Protein AF-A0A9J5W728-F1 (afdb_monomer_lite)

Structure (mmCIF, N/CA/C/O backbone):
data_AF-A0A9J5W728-F1
#
_entry.id   AF-A0A9J5W728-F1
#
loop_
_atom_site.group_PDB
_atom_site.id
_atom_site.type_symbol
_atom_site.label_atom_id
_atom_site.label_alt_id
_atom_site.label_comp_id
_atom_site.label_asym_id
_atom_site.label_entity_id
_atom_site.label_seq_id
_atom_site.pdbx_PDB_ins_code
_atom_site.Cartn_x
_atom_site.Cartn_y
_atom_site.Cartn_z
_atom_site.occupancy
_atom_site.B_iso_or_equiv
_atom_site.auth_seq_id
_atom_site.auth_comp_id
_atom_site.auth_asym_id
_atom_site.auth_atom_id
_atom_site.pdbx_PDB_model_num
ATOM 1 N N . MET A 1 1 ? -36.891 25.152 9.549 1.00 33.03 1 MET A N 1
ATOM 2 C CA . MET A 1 1 ? -36.894 24.463 10.859 1.00 33.03 1 MET A CA 1
ATOM 3 C C . MET A 1 1 ? -36.305 23.068 10.657 1.00 33.03 1 MET A C 1
ATOM 5 O O . MET A 1 1 ? -37.028 22.122 10.385 1.00 33.03 1 MET A O 1
ATOM 9 N N . THR A 1 2 ? -34.977 22.956 10.653 1.00 33.22 2 THR A N 1
ATOM 10 C CA . THR A 1 2 ? -34.262 21.728 10.258 1.00 33.22 2 THR A CA 1
ATOM 11 C C . THR A 1 2 ? -33.838 20.986 11.522 1.00 33.22 2 THR A C 1
ATOM 13 O O . THR A 1 2 ? -32.993 21.468 12.275 1.00 33.22 2 THR A O 1
ATOM 16 N N . LYS A 1 3 ? -34.465 19.837 11.807 1.00 40.66 3 LYS A N 1
ATOM 17 C CA . LYS A 1 3 ? -34.114 18.988 12.955 1.00 40.66 3 LYS A CA 1
ATOM 18 C C . LYS A 1 3 ? -32.690 18.450 12.771 1.00 40.66 3 LYS A C 1
ATOM 20 O O . LYS A 1 3 ? -32.466 17.528 11.997 1.00 40.66 3 LYS A O 1
ATOM 25 N N . ARG A 1 4 ? -31.733 19.001 13.522 1.00 40.59 4 ARG A N 1
ATOM 26 C CA . ARG A 1 4 ? -30.452 18.342 13.819 1.00 40.59 4 ARG A CA 1
ATOM 27 C C . ARG A 1 4 ? -30.760 17.049 14.584 1.00 40.59 4 ARG A C 1
ATOM 29 O O . ARG A 1 4 ? -31.201 17.112 15.731 1.00 40.59 4 ARG A O 1
ATOM 36 N N . MET A 1 5 ? -30.549 15.889 13.962 1.00 39.09 5 MET A N 1
ATOM 37 C CA . MET A 1 5 ? -30.511 14.618 14.689 1.00 39.09 5 MET A CA 1
ATOM 38 C C . MET A 1 5 ? -29.334 14.668 15.668 1.00 39.09 5 MET A C 1
ATOM 40 O O . MET A 1 5 ? -28.189 14.882 15.279 1.00 39.09 5 MET A O 1
ATOM 44 N N . LYS A 1 6 ? -29.638 14.553 16.962 1.00 40.44 6 LYS A N 1
ATOM 45 C CA . LYS A 1 6 ? -28.645 14.540 18.036 1.00 40.44 6 LYS A CA 1
ATOM 46 C C . LYS A 1 6 ? -27.850 13.229 17.967 1.00 40.44 6 LYS A C 1
ATOM 48 O O . LYS A 1 6 ? -28.423 12.164 18.170 1.00 40.44 6 LYS A O 1
ATOM 53 N N . ASN A 1 7 ? -26.536 13.333 17.776 1.00 46.72 7 ASN A N 1
ATOM 54 C CA . ASN A 1 7 ? -25.531 12.255 17.815 1.00 46.72 7 ASN A CA 1
ATOM 55 C C . ASN A 1 7 ? -25.345 11.598 19.208 1.00 46.72 7 ASN A C 1
ATOM 57 O O . ASN A 1 7 ? -24.281 11.087 19.526 1.00 46.72 7 ASN A O 1
ATOM 61 N N . TYR A 1 8 ? -26.356 11.611 20.077 1.00 43.97 8 TYR A N 1
ATOM 62 C CA . TYR A 1 8 ? -26.165 11.399 21.519 1.00 43.97 8 TYR A CA 1
ATOM 63 C C . TYR A 1 8 ? -26.223 9.928 21.976 1.00 43.97 8 TYR A C 1
ATOM 65 O O . TYR A 1 8 ? -26.154 9.659 23.168 1.00 43.97 8 TYR A O 1
ATOM 73 N N . LYS A 1 9 ? -26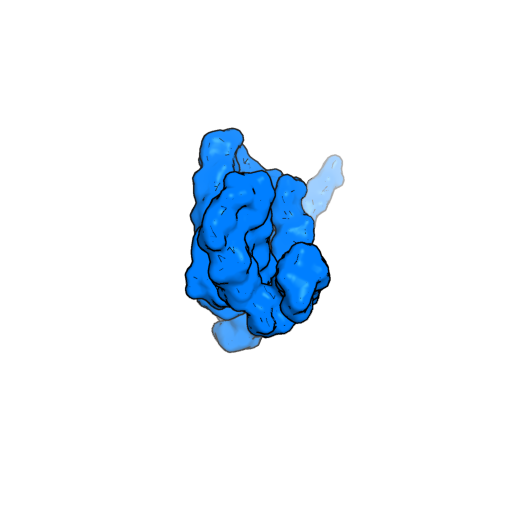.396 8.963 21.060 1.00 46.66 9 LYS A N 1
ATOM 74 C CA . LYS A 1 9 ? -26.522 7.535 21.420 1.00 46.66 9 LYS A CA 1
ATOM 75 C C . LYS A 1 9 ? -25.415 6.627 20.893 1.00 46.66 9 LYS A C 1
ATOM 77 O O . LYS A 1 9 ? -25.237 5.562 21.460 1.00 46.66 9 LYS A O 1
ATOM 82 N N . PHE A 1 10 ? -24.682 7.008 19.848 1.00 48.31 10 PHE A N 1
ATOM 83 C CA . PHE A 1 10 ? -23.697 6.112 19.224 1.00 48.31 10 PHE A CA 1
ATOM 84 C C . PHE A 1 10 ? -22.354 6.087 19.977 1.00 48.31 10 PHE A C 1
ATOM 86 O O . PHE A 1 10 ? -21.704 5.049 20.048 1.00 48.31 10 PHE A O 1
ATOM 93 N N . THR A 1 11 ? -21.984 7.206 20.608 1.00 54.41 11 THR A N 1
ATOM 94 C CA . THR A 1 11 ? -20.714 7.385 21.333 1.00 54.41 11 THR A CA 1
ATOM 95 C C . THR A 1 11 ? -20.554 6.414 22.507 1.00 54.41 11 THR A C 1
ATOM 97 O O . THR A 1 11 ? -19.493 5.823 22.670 1.00 54.41 11 THR A O 1
ATOM 100 N N . ASN A 1 12 ? -21.628 6.142 23.256 1.00 59.41 12 ASN A N 1
ATOM 101 C CA . ASN A 1 12 ? -21.571 5.281 24.448 1.00 59.41 12 ASN A CA 1
ATOM 102 C C . ASN A 1 12 ? -21.353 3.790 24.117 1.00 59.41 12 ASN A C 1
ATOM 104 O O . ASN A 1 12 ? -20.864 3.026 24.950 1.00 59.41 12 ASN A O 1
ATOM 108 N N . TYR A 1 13 ? -21.714 3.348 22.907 1.00 66.19 13 TYR A N 1
ATOM 109 C CA . TYR A 1 13 ? -21.508 1.955 22.501 1.00 66.19 13 TYR A CA 1
ATOM 110 C C . TYR A 1 13 ? -20.067 1.697 22.064 1.00 66.19 13 TYR A C 1
ATOM 112 O O . TYR A 1 13 ? -19.543 0.628 22.337 1.00 66.19 13 TYR A O 1
ATOM 120 N N . ILE A 1 14 ? -19.401 2.672 21.440 1.00 69.06 14 ILE A N 1
ATOM 121 C CA . ILE A 1 14 ? -18.002 2.527 21.014 1.00 69.06 14 ILE A CA 1
ATOM 122 C C . ILE A 1 14 ? -17.074 2.386 22.228 1.00 69.06 14 ILE A C 1
ATOM 124 O O . ILE A 1 14 ? -16.197 1.526 22.231 1.00 69.06 14 ILE A O 1
ATOM 128 N N . GLU A 1 15 ? -17.303 3.176 23.280 1.00 70.44 15 GLU A N 1
ATOM 129 C CA . GLU A 1 15 ? -16.492 3.150 24.507 1.00 70.44 15 GLU A CA 1
ATOM 130 C C . GLU A 1 15 ? -16.653 1.859 25.324 1.00 70.44 15 GLU A C 1
ATOM 132 O O . GLU A 1 15 ? -15.752 1.486 26.073 1.00 70.44 15 GLU A O 1
ATOM 137 N N . SER A 1 16 ? -17.775 1.151 25.164 1.00 80.38 16 SER A N 1
ATOM 138 C CA . SER A 1 16 ? -18.042 -0.117 25.857 1.00 80.38 16 SER A CA 1
ATOM 139 C C . SER A 1 16 ? -17.539 -1.353 25.102 1.00 80.38 16 SER A C 1
ATOM 141 O O . SER A 1 16 ? -17.581 -2.461 25.642 1.00 80.38 16 SER A O 1
ATOM 143 N N . LEU A 1 17 ? -17.036 -1.196 23.872 1.00 82.06 17 LEU A N 1
ATOM 144 C CA . LEU A 1 17 ? -16.519 -2.313 23.088 1.00 82.06 17 LEU A CA 1
ATOM 145 C C . LEU A 1 17 ? -15.125 -2.758 23.557 1.00 82.06 17 LEU A C 1
ATOM 147 O O . LEU A 1 17 ? -14.248 -1.925 23.805 1.00 82.06 17 LEU A O 1
ATOM 151 N N . PRO A 1 18 ? -14.843 -4.077 23.561 1.00 88.44 18 PRO A N 1
ATOM 152 C CA . PRO A 1 18 ? -13.482 -4.568 23.706 1.00 88.44 18 PRO A CA 1
ATOM 153 C C . PRO A 1 18 ? -12.571 -3.953 22.641 1.00 88.44 18 PRO A C 1
ATOM 155 O O . PRO A 1 18 ? -12.887 -3.966 21.448 1.00 88.44 18 PRO A O 1
ATOM 158 N N . ARG A 1 19 ? -11.393 -3.474 23.053 1.00 82.69 19 ARG A N 1
ATOM 159 C CA . ARG A 1 19 ? -10.441 -2.787 22.163 1.00 82.69 19 ARG A CA 1
ATOM 160 C C . ARG A 1 19 ? -10.078 -3.615 20.922 1.00 82.69 19 ARG A C 1
ATOM 162 O O . ARG A 1 19 ? -9.935 -3.056 19.840 1.00 82.69 19 ARG A O 1
ATOM 169 N N . CYS A 1 20 ? -9.981 -4.938 21.054 1.00 85.38 20 CYS A N 1
ATOM 170 C CA . CYS A 1 20 ? -9.709 -5.851 19.939 1.00 85.38 20 CYS A CA 1
ATOM 171 C C . CYS A 1 20 ? -10.844 -5.878 18.900 1.00 85.38 20 CYS A C 1
ATOM 173 O O . CYS A 1 20 ? -10.584 -5.987 17.701 1.00 85.38 20 CYS A O 1
ATOM 175 N N . LEU A 1 21 ? -12.100 -5.771 19.348 1.00 88.12 21 LEU A N 1
ATOM 176 C CA . LEU A 1 21 ? -13.256 -5.727 18.455 1.00 88.12 21 LEU A CA 1
ATOM 177 C C . LEU A 1 21 ? -13.327 -4.381 17.736 1.00 88.12 21 LEU A C 1
ATOM 179 O O . LEU A 1 21 ? -13.568 -4.335 16.534 1.00 88.12 21 LEU A O 1
ATOM 183 N N . LEU A 1 22 ? -13.040 -3.300 18.458 1.00 87.31 22 LEU A N 1
ATOM 184 C CA . LEU A 1 22 ? -12.998 -1.959 17.893 1.00 87.31 22 LEU A CA 1
ATOM 185 C C . LEU A 1 22 ? -11.921 -1.827 16.802 1.00 87.31 22 LEU A C 1
ATOM 187 O O . LEU A 1 22 ? -12.202 -1.304 15.728 1.00 87.31 22 LEU A O 1
ATOM 191 N N . ILE A 1 23 ? -10.724 -2.382 17.029 1.00 86.56 23 ILE A N 1
ATOM 192 C CA . ILE A 1 23 ? -9.665 -2.447 16.007 1.00 86.56 23 ILE A CA 1
ATOM 193 C C . ILE A 1 23 ? -10.143 -3.235 14.781 1.00 86.56 23 ILE A C 1
ATOM 195 O O . ILE A 1 23 ? -10.003 -2.746 13.667 1.00 86.56 23 ILE A O 1
ATOM 199 N N . ASN A 1 24 ? -10.773 -4.401 14.963 1.00 88.94 24 ASN A N 1
ATOM 200 C CA . ASN A 1 24 ? -11.306 -5.191 13.845 1.00 88.94 24 ASN A CA 1
ATOM 201 C C . ASN A 1 24 ? -12.357 -4.435 13.019 1.00 88.94 24 ASN A C 1
ATOM 203 O O . ASN A 1 24 ? -12.350 -4.510 11.791 1.00 88.94 24 ASN A O 1
ATOM 207 N N . ILE A 1 25 ? -13.266 -3.709 13.678 1.00 89.94 25 ILE A N 1
ATOM 208 C CA . ILE A 1 25 ? -14.270 -2.882 12.995 1.00 89.94 25 ILE A CA 1
ATOM 209 C C . ILE A 1 25 ? -13.572 -1.826 12.134 1.00 89.94 25 ILE A C 1
ATOM 211 O O . ILE A 1 25 ? -13.918 -1.652 10.968 1.00 89.94 25 ILE A O 1
ATOM 215 N N . ILE A 1 26 ? -12.554 -1.166 12.675 1.00 89.12 26 ILE A N 1
ATOM 216 C CA . ILE A 1 26 ? -11.836 -0.102 11.969 1.00 89.12 26 ILE A CA 1
ATOM 217 C C . ILE A 1 26 ? -10.972 -0.645 10.852 1.00 89.12 26 ILE A C 1
ATOM 219 O O . ILE A 1 26 ? -10.917 -0.033 9.799 1.00 89.12 26 ILE A O 1
ATOM 223 N N . GLU A 1 27 ? -10.336 -1.794 11.033 1.00 91.19 27 GLU A N 1
ATOM 224 C CA . GLU A 1 27 ? -9.614 -2.472 9.961 1.00 91.19 27 GLU A CA 1
ATOM 225 C C . GLU A 1 27 ? -10.540 -2.814 8.789 1.00 91.19 27 GLU A C 1
ATOM 227 O O . GLU A 1 27 ? -10.155 -2.654 7.631 1.00 91.19 27 GLU A O 1
ATOM 232 N N . ARG A 1 28 ? -11.788 -3.216 9.068 1.00 92.88 28 ARG A N 1
ATOM 233 C CA . ARG A 1 28 ? -12.803 -3.423 8.025 1.00 92.88 28 ARG A CA 1
ATOM 234 C C . ARG A 1 28 ? -13.194 -2.113 7.347 1.00 92.88 28 ARG A C 1
ATOM 236 O O . ARG A 1 28 ? -13.214 -2.065 6.119 1.00 92.88 28 ARG A O 1
ATOM 243 N N . ILE A 1 29 ? -13.441 -1.050 8.116 1.00 91.69 29 ILE A N 1
ATOM 244 C CA . ILE A 1 29 ? -13.705 0.291 7.567 1.00 91.69 29 ILE A CA 1
ATOM 245 C C . ILE A 1 29 ? -12.527 0.745 6.697 1.00 91.69 29 ILE A C 1
ATOM 247 O O . ILE A 1 29 ? -12.736 1.178 5.570 1.00 91.69 29 ILE A O 1
ATOM 251 N N . ALA A 1 30 ? -11.294 0.573 7.174 1.00 91.50 30 ALA A N 1
ATOM 252 C CA . ALA A 1 30 ? -10.069 0.918 6.470 1.00 91.50 30 ALA A CA 1
ATOM 253 C C . ALA A 1 30 ? -9.961 0.188 5.132 1.00 91.50 30 ALA A C 1
ATOM 255 O O . ALA A 1 30 ? -9.619 0.821 4.141 1.00 91.50 30 ALA A O 1
ATOM 256 N N . SER A 1 31 ? -10.306 -1.100 5.083 1.00 92.19 31 SER A N 1
ATOM 257 C CA . SER A 1 31 ? -10.289 -1.878 3.838 1.00 92.19 31 SER A CA 1
ATOM 258 C C . SER A 1 31 ? -11.397 -1.505 2.848 1.00 92.19 31 SER A C 1
ATOM 260 O O . SER A 1 31 ? -11.229 -1.705 1.649 1.00 92.19 31 SER A O 1
ATOM 262 N N . GLY A 1 32 ? -12.519 -0.959 3.329 1.00 92.50 32 GLY A N 1
ATOM 263 C CA . GLY A 1 32 ? -13.695 -0.681 2.502 1.00 92.50 32 GLY A CA 1
ATOM 264 C C . GLY A 1 32 ? -13.854 0.777 2.073 1.00 92.50 32 GLY A C 1
ATOM 265 O O . GLY A 1 32 ? -14.360 1.036 0.987 1.00 92.50 32 GLY A O 1
ATOM 266 N N . SER A 1 33 ? -13.449 1.735 2.910 1.00 91.31 33 SER A N 1
ATOM 267 C CA . SER A 1 33 ? -13.731 3.157 2.698 1.00 91.31 33 SER A CA 1
ATOM 268 C C . SER A 1 33 ? -12.706 4.051 3.394 1.00 91.31 33 SER A C 1
ATOM 270 O O . SER A 1 33 ? -12.746 4.273 4.607 1.00 91.31 33 SER A O 1
ATOM 272 N N . PHE A 1 34 ? -11.812 4.641 2.596 1.00 90.44 34 PHE A N 1
ATOM 273 C CA . PHE A 1 34 ? -10.857 5.645 3.073 1.00 90.44 34 PHE A CA 1
ATOM 274 C C . PHE A 1 34 ? -11.568 6.839 3.722 1.00 90.44 34 PHE A C 1
ATOM 276 O O . PHE A 1 34 ? -11.162 7.328 4.774 1.00 90.44 34 PHE A O 1
ATOM 283 N N . LYS A 1 35 ? -12.663 7.302 3.109 1.00 88.62 35 LYS A N 1
ATOM 284 C CA . LYS A 1 35 ? -13.429 8.448 3.602 1.00 88.62 35 LYS A CA 1
ATOM 285 C C . LYS A 1 35 ? -14.011 8.186 4.987 1.00 88.62 35 LYS A C 1
ATOM 287 O O . LYS A 1 35 ? -13.906 9.052 5.853 1.00 88.62 35 LYS A O 1
ATOM 292 N N . ASP A 1 36 ? -14.618 7.019 5.188 1.00 88.44 36 ASP A N 1
ATOM 293 C CA . ASP A 1 36 ? -15.214 6.683 6.480 1.00 88.44 36 ASP A CA 1
ATOM 294 C C . ASP A 1 36 ? -14.127 6.491 7.530 1.00 88.44 36 ASP A C 1
ATOM 296 O O . ASP A 1 36 ? -14.246 7.030 8.628 1.00 88.44 36 ASP A O 1
ATOM 300 N N . LEU A 1 37 ? -13.013 5.846 7.169 1.00 89.31 37 LEU A N 1
ATOM 301 C CA . LEU A 1 37 ? -11.856 5.727 8.048 1.00 89.31 37 LEU A CA 1
ATOM 302 C C . LEU A 1 37 ? -11.390 7.092 8.565 1.00 89.31 37 LEU A C 1
ATOM 304 O O . LEU A 1 37 ? -11.172 7.244 9.763 1.00 89.31 37 LEU A O 1
ATOM 308 N N . MET A 1 38 ? -11.266 8.094 7.691 1.00 85.38 38 MET A N 1
ATOM 309 C CA . MET A 1 38 ? -10.809 9.429 8.086 1.00 85.38 38 MET A CA 1
ATOM 310 C C . MET A 1 38 ? -11.733 10.123 9.100 1.00 85.38 38 MET A C 1
ATOM 312 O O . MET A 1 38 ? -11.260 10.994 9.831 1.00 85.38 38 MET A O 1
ATOM 316 N N . ASN A 1 39 ? -13.008 9.728 9.192 1.00 82.50 39 ASN A N 1
ATOM 317 C CA . ASN A 1 39 ? -13.921 10.219 10.227 1.00 82.50 39 ASN A CA 1
ATOM 318 C C . ASN A 1 39 ? -13.664 9.561 11.594 1.00 82.50 39 ASN A C 1
ATOM 320 O O . ASN A 1 39 ? -13.836 10.219 12.616 1.00 82.50 39 ASN A O 1
ATOM 324 N N . PHE A 1 40 ? -13.218 8.300 11.618 1.00 76.81 40 PHE A N 1
ATOM 325 C CA . PHE A 1 40 ? -13.008 7.512 12.843 1.00 76.81 40 PHE A CA 1
ATOM 326 C C . PHE A 1 40 ? -11.551 7.465 13.323 1.00 76.81 40 PHE A C 1
ATOM 328 O O . PHE A 1 40 ? -11.291 7.115 14.473 1.00 76.81 40 PHE A O 1
ATOM 335 N N . LEU A 1 41 ? -10.586 7.836 12.475 1.00 75.50 41 LEU A N 1
ATOM 336 C CA . LEU A 1 41 ? -9.148 7.712 12.755 1.00 75.50 41 LEU A CA 1
ATOM 337 C C . LEU A 1 41 ? -8.706 8.460 14.030 1.00 75.50 41 LEU A C 1
ATOM 339 O O . LEU A 1 41 ? -7.740 8.064 14.677 1.00 75.50 41 LEU A O 1
ATOM 343 N N . ASN A 1 42 ? -9.414 9.537 14.391 1.00 67.50 42 ASN A N 1
ATOM 344 C CA . ASN A 1 42 ? -9.139 10.329 15.594 1.00 67.50 42 ASN A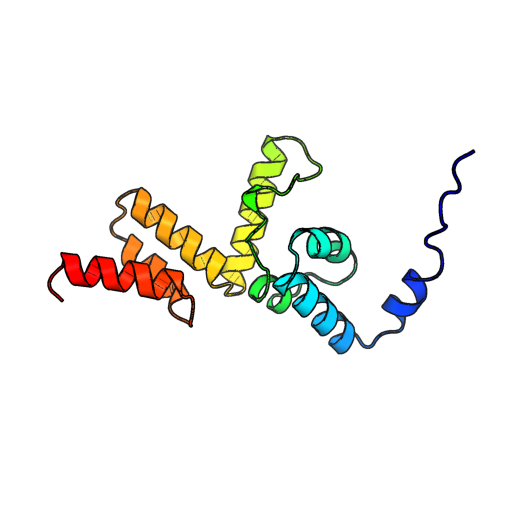 CA 1
ATOM 345 C C . ASN A 1 42 ? -9.642 9.660 16.885 1.00 67.50 42 ASN A C 1
ATOM 347 O O . ASN A 1 42 ? -9.125 9.957 17.958 1.00 67.50 42 ASN A O 1
ATOM 351 N N . GLU A 1 43 ? -10.652 8.793 16.797 1.00 62.97 43 GLU A N 1
ATOM 352 C CA . GLU A 1 43 ? -11.337 8.224 17.966 1.00 62.97 43 GLU A CA 1
ATOM 353 C C . GLU A 1 43 ? -10.631 6.974 18.491 1.00 62.97 43 GLU A C 1
ATOM 355 O O . GLU A 1 43 ? -10.665 6.677 19.685 1.00 62.97 43 GLU A O 1
ATOM 360 N N . VAL A 1 44 ? -9.952 6.234 17.614 1.00 57.75 44 VAL A N 1
ATOM 361 C CA . VAL A 1 44 ? -9.408 4.928 17.965 1.00 57.75 44 VAL A CA 1
ATOM 362 C C . VAL A 1 44 ? -8.013 4.784 17.388 1.00 57.75 44 VAL A C 1
ATOM 364 O O . VAL A 1 44 ? -7.825 4.420 16.236 1.00 57.75 44 VAL A O 1
ATOM 367 N N . GLY A 1 45 ? -7.047 5.092 18.251 1.00 59.66 45 GLY A N 1
ATOM 368 C CA . GLY A 1 45 ? -5.622 4.776 18.177 1.00 59.66 45 GLY A CA 1
ATOM 369 C C . GLY A 1 45 ? -5.043 4.393 16.813 1.00 59.66 45 GLY A C 1
ATOM 370 O O . GLY A 1 45 ? -5.311 3.320 16.285 1.00 59.66 45 GLY A O 1
ATOM 371 N N . ASN A 1 46 ? -4.107 5.223 16.356 1.00 74.38 46 ASN A N 1
ATOM 372 C CA . ASN A 1 46 ? -3.187 5.018 15.238 1.00 74.38 46 ASN A CA 1
ATOM 373 C C . ASN A 1 46 ? -2.417 3.672 15.359 1.00 74.38 46 ASN A C 1
ATOM 375 O O . ASN A 1 46 ? -1.307 3.622 15.888 1.00 74.38 46 ASN A O 1
ATOM 379 N N . LYS A 1 47 ? -3.043 2.555 14.959 1.00 86.69 47 LYS A N 1
ATOM 380 C CA . LYS A 1 47 ? -2.471 1.200 15.011 1.00 86.69 47 LYS A CA 1
ATOM 381 C C . LYS A 1 47 ? -1.917 0.812 13.642 1.00 86.69 47 LYS A C 1
ATOM 383 O O . LYS A 1 47 ? -2.660 0.935 12.671 1.00 86.69 47 LYS A O 1
ATOM 388 N N . PRO A 1 48 ? -0.690 0.262 13.551 1.00 89.69 48 PRO A N 1
ATOM 389 C CA . PRO A 1 48 ? -0.094 -0.122 12.268 1.00 89.69 48 PRO A CA 1
ATOM 390 C C . PRO A 1 48 ? -0.986 -1.038 11.417 1.00 89.69 48 PRO A C 1
ATOM 392 O O . PRO A 1 48 ? -1.107 -0.836 10.215 1.00 89.69 48 PRO A O 1
ATOM 395 N N . SER A 1 49 ? -1.697 -1.983 12.040 1.00 90.38 49 SER A N 1
ATOM 396 C CA . SER A 1 49 ? -2.589 -2.916 11.337 1.00 90.38 49 SER A CA 1
ATOM 397 C C . SER A 1 49 ? -3.755 -2.236 10.605 1.00 90.38 49 SER A C 1
ATOM 399 O O . SER A 1 49 ? -4.215 -2.740 9.581 1.00 90.38 49 SER A O 1
ATOM 401 N N . VAL A 1 50 ? -4.199 -1.062 11.073 1.00 91.50 50 VAL A N 1
ATOM 402 C CA . VAL A 1 50 ? -5.197 -0.245 10.371 1.00 91.50 50 VAL A CA 1
ATOM 403 C C . VAL A 1 50 ? -4.597 0.277 9.072 1.00 91.50 50 VAL A C 1
ATOM 405 O O . VAL A 1 50 ? -5.153 0.012 8.013 1.00 91.50 50 VAL A O 1
ATOM 408 N N . TYR A 1 51 ? -3.435 0.939 9.138 1.00 93.06 51 TYR A N 1
ATOM 409 C CA . TYR A 1 51 ? -2.729 1.508 7.979 1.00 93.06 51 TYR A CA 1
ATOM 410 C C . TYR A 1 51 ? -2.329 0.453 6.956 1.00 93.06 51 TYR A C 1
ATOM 412 O O . TYR A 1 51 ? -2.453 0.685 5.754 1.00 93.06 51 TYR A O 1
ATOM 420 N N . GLN A 1 52 ? -1.923 -0.726 7.425 1.00 94.62 52 GLN A N 1
ATOM 421 C CA . GLN A 1 52 ? -1.644 -1.874 6.570 1.00 94.62 52 GLN A CA 1
ATOM 422 C C . GLN A 1 52 ? -2.845 -2.237 5.682 1.00 94.62 52 GLN A C 1
ATOM 424 O O . GLN A 1 52 ? -2.658 -2.588 4.521 1.00 94.62 52 GLN A O 1
ATOM 429 N N . LYS A 1 53 ? -4.072 -2.120 6.210 1.00 93.56 53 LYS A N 1
ATOM 430 C CA . LYS A 1 53 ? -5.323 -2.518 5.543 1.00 93.56 53 LYS A CA 1
ATOM 431 C C . LYS A 1 53 ? -6.059 -1.377 4.837 1.00 93.56 53 LYS A C 1
ATOM 433 O O . LYS A 1 53 ? -7.098 -1.627 4.235 1.00 93.56 53 LYS A O 1
ATOM 438 N N . VAL A 1 54 ? -5.563 -0.141 4.909 1.00 93.81 54 VAL A N 1
ATOM 439 C CA . VAL A 1 54 ? -6.218 1.015 4.278 1.00 93.81 54 VAL A CA 1
ATOM 440 C C . VAL A 1 54 ? -6.327 0.829 2.768 1.00 93.81 54 VAL A C 1
ATOM 442 O O . VAL A 1 54 ? -5.320 0.666 2.080 1.00 93.81 54 VAL A O 1
ATOM 445 N N . THR A 1 55 ? -7.545 0.954 2.245 1.00 94.06 55 THR A N 1
ATOM 446 C CA . THR A 1 55 ? -7.777 1.162 0.818 1.00 94.06 55 THR A CA 1
ATOM 447 C C . THR A 1 55 ? -7.384 2.581 0.423 1.00 94.06 55 THR A C 1
ATOM 449 O O . THR A 1 55 ? -7.756 3.553 1.079 1.00 94.06 55 THR A O 1
ATOM 452 N N . LEU A 1 56 ? -6.633 2.720 -0.670 1.00 93.88 56 LEU A N 1
ATOM 453 C CA . LEU A 1 56 ? -6.203 4.020 -1.198 1.00 93.88 56 LEU A CA 1
ATOM 454 C C . LEU A 1 56 ? -6.932 4.407 -2.492 1.00 93.88 56 LEU A C 1
ATOM 456 O O . LEU A 1 56 ? -6.495 5.334 -3.182 1.00 93.88 56 LEU A O 1
ATOM 460 N N . VAL A 1 57 ? -8.030 3.722 -2.829 1.00 90.69 57 VAL A N 1
ATOM 461 C CA . VAL A 1 57 ? -8.819 3.965 -4.052 1.00 90.69 57 VAL A CA 1
ATOM 462 C C . VAL A 1 57 ? -9.269 5.427 -4.140 1.00 90.69 57 VAL A C 1
ATOM 464 O O . VAL A 1 57 ? -8.988 6.101 -5.126 1.00 90.69 57 VAL A O 1
ATOM 467 N N . ASP A 1 58 ? -9.842 5.966 -3.062 1.00 87.12 58 ASP A N 1
ATOM 468 C CA . ASP A 1 58 ? -10.346 7.347 -3.028 1.00 87.12 58 ASP A CA 1
ATOM 469 C C . ASP A 1 58 ? -9.335 8.370 -2.496 1.00 87.12 58 ASP A C 1
ATOM 471 O O . ASP A 1 58 ? -9.659 9.549 -2.338 1.00 87.12 58 ASP A O 1
ATOM 475 N N . PHE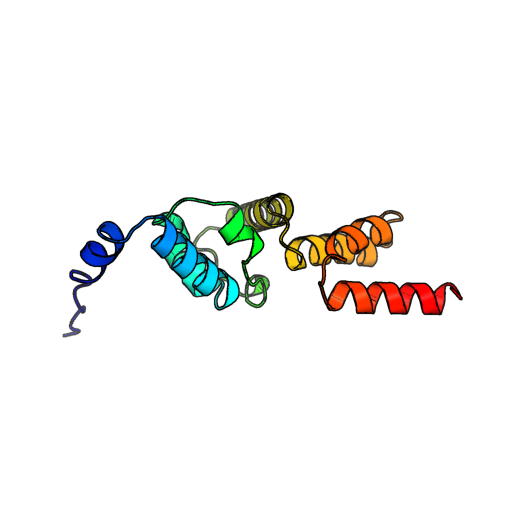 A 1 59 ? -8.100 7.944 -2.215 1.00 89.19 59 PHE A N 1
ATOM 476 C CA . PHE A 1 59 ? -7.099 8.784 -1.556 1.00 89.19 59 PHE A CA 1
ATOM 477 C C . PHE A 1 59 ? -6.823 10.083 -2.327 1.00 89.19 59 PHE A C 1
ATOM 479 O O . PHE A 1 59 ? -6.794 11.162 -1.738 1.00 89.19 59 PHE A O 1
ATOM 486 N N . SER A 1 60 ? -6.680 9.994 -3.653 1.00 83.56 60 SER A N 1
ATOM 487 C CA . SER A 1 60 ? -6.406 11.146 -4.524 1.00 83.56 60 SER A CA 1
ATOM 488 C C . SER A 1 60 ? -7.573 12.138 -4.594 1.00 83.56 60 SER A C 1
ATOM 490 O O . SER A 1 60 ? -7.360 13.322 -4.846 1.00 83.56 60 SER A O 1
ATOM 492 N N . ASN A 1 61 ? -8.799 11.668 -4.345 1.00 83.00 61 ASN A N 1
ATOM 493 C CA . ASN A 1 61 ? -10.023 12.472 -4.392 1.00 83.00 61 ASN A CA 1
ATOM 494 C C . ASN A 1 61 ? -10.404 13.048 -3.021 1.00 83.00 61 ASN A C 1
ATOM 496 O O . ASN A 1 61 ? -11.312 13.880 -2.917 1.00 83.00 61 ASN A O 1
ATOM 500 N N . PHE A 1 62 ? -9.732 12.612 -1.955 1.00 82.44 62 PHE A N 1
ATOM 501 C CA . PHE A 1 62 ? -10.074 13.017 -0.606 1.00 82.44 62 PHE A CA 1
ATOM 502 C C . PHE A 1 62 ? -9.705 14.478 -0.340 1.00 82.44 62 PHE A C 1
ATOM 504 O O . PHE A 1 62 ? -8.554 14.908 -0.451 1.00 82.44 62 PHE A O 1
ATOM 511 N N . ARG A 1 63 ? -10.708 15.254 0.076 1.00 81.62 63 ARG A N 1
ATOM 512 C CA . ARG A 1 63 ? -10.529 16.650 0.472 1.00 81.62 63 ARG A CA 1
ATOM 513 C C . ARG A 1 63 ? -10.114 16.729 1.932 1.00 81.62 63 ARG A C 1
ATOM 515 O O . ARG A 1 63 ? -10.947 16.660 2.832 1.00 81.62 63 ARG A O 1
ATOM 522 N N . TRP A 1 64 ? -8.826 16.933 2.159 1.00 79.56 64 TRP A N 1
ATOM 523 C CA . TRP A 1 64 ? -8.313 17.240 3.487 1.00 79.56 64 TRP A CA 1
ATOM 524 C C . TRP A 1 64 ? -8.817 18.616 3.945 1.00 79.56 64 TRP A C 1
ATOM 526 O O . TRP A 1 64 ? -8.739 19.595 3.205 1.00 79.56 64 TRP A O 1
ATOM 536 N N . SER A 1 65 ? -9.312 18.703 5.178 1.00 74.69 65 SER A N 1
ATOM 537 C CA . SER A 1 65 ? -9.866 19.918 5.794 1.00 74.69 65 SER A CA 1
ATOM 538 C C . SER A 1 65 ? -8.789 20.918 6.255 1.00 74.69 65 SER A C 1
ATOM 540 O O . SER A 1 65 ? -8.834 21.423 7.373 1.00 74.69 65 SER A O 1
ATOM 542 N N . VAL A 1 66 ? -7.782 21.185 5.417 1.00 76.50 66 VAL A N 1
ATOM 543 C CA . VAL A 1 66 ? -6.651 22.088 5.706 1.00 76.50 66 VAL A CA 1
ATOM 544 C C . VAL A 1 66 ? -6.232 22.870 4.452 1.00 76.50 66 VAL A C 1
ATOM 546 O O . VAL A 1 66 ? -6.666 22.568 3.342 1.00 76.50 66 VAL A O 1
ATOM 549 N N . ASN A 1 67 ? -5.386 23.896 4.609 1.00 78.88 67 ASN A N 1
ATOM 550 C CA . ASN A 1 67 ? -4.869 24.666 3.471 1.00 78.88 67 ASN A CA 1
ATOM 551 C C . ASN A 1 67 ? -4.005 23.803 2.526 1.00 78.88 67 ASN A C 1
ATOM 553 O O . ASN A 1 67 ? -3.441 22.792 2.937 1.00 78.88 67 ASN A O 1
ATOM 557 N N . ARG A 1 68 ? -3.836 24.232 1.266 1.00 74.31 68 ARG A N 1
ATOM 558 C CA . ARG A 1 68 ? -3.187 23.428 0.210 1.00 74.31 68 ARG A CA 1
ATOM 559 C C . ARG A 1 68 ? -1.781 22.914 0.568 1.00 74.31 68 ARG A C 1
ATOM 561 O O . ARG A 1 68 ? -1.460 21.786 0.216 1.00 74.31 68 ARG A O 1
ATOM 568 N N . ARG A 1 69 ? -0.939 23.696 1.257 1.00 75.12 69 ARG A N 1
ATOM 569 C CA . ARG A 1 69 ? 0.410 23.234 1.654 1.00 75.12 69 ARG A CA 1
ATOM 570 C C . ARG A 1 69 ? 0.334 22.142 2.722 1.00 75.12 69 ARG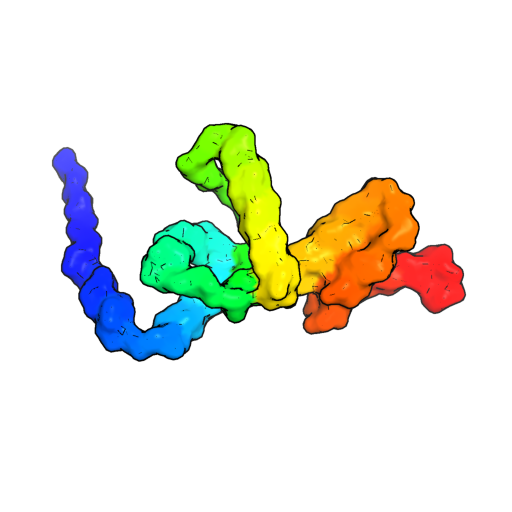 A C 1
ATOM 572 O O . ARG A 1 69 ? 1.005 21.122 2.604 1.00 75.12 69 ARG A O 1
ATOM 579 N N . LEU A 1 70 ? -0.534 22.326 3.714 1.00 82.25 70 LEU A N 1
ATOM 580 C CA . LEU A 1 70 ? -0.777 21.335 4.760 1.00 82.25 70 LEU A CA 1
ATOM 581 C C . LEU A 1 70 ? -1.445 20.066 4.209 1.00 82.25 70 LEU A C 1
ATOM 583 O O . LEU A 1 70 ? -1.200 18.988 4.741 1.00 82.25 70 LEU A O 1
ATOM 587 N N . VAL A 1 71 ? -2.232 20.164 3.127 1.00 82.50 71 VAL A N 1
ATOM 588 C CA . VAL A 1 71 ? -2.799 18.998 2.419 1.00 82.50 71 VAL A CA 1
ATOM 589 C C . VAL A 1 71 ? -1.675 18.083 1.932 1.00 82.50 71 VAL A C 1
ATOM 591 O O . VAL A 1 71 ? -1.706 16.888 2.207 1.00 82.50 71 VAL A O 1
ATOM 594 N N . VAL A 1 72 ? -0.679 18.647 1.238 1.00 84.06 72 VAL A N 1
ATOM 595 C CA . VAL A 1 72 ? 0.445 17.882 0.673 1.00 84.06 72 VAL A CA 1
ATOM 596 C C . VAL A 1 72 ? 1.277 17.241 1.780 1.00 84.06 72 VAL A C 1
ATOM 598 O O . VAL A 1 72 ? 1.594 16.060 1.713 1.00 84.06 72 VAL A O 1
ATOM 601 N N . GLN A 1 73 ? 1.593 17.989 2.838 1.00 86.44 73 GLN A N 1
ATOM 602 C CA . GLN A 1 73 ? 2.360 17.436 3.955 1.00 86.44 73 GLN A CA 1
ATOM 603 C C . GLN A 1 73 ? 1.605 16.298 4.658 1.00 86.44 73 GLN A C 1
ATOM 605 O O . GLN A 1 73 ? 2.191 15.267 4.984 1.00 86.44 73 GLN A O 1
ATOM 610 N N . LYS A 1 74 ? 0.293 16.464 4.861 1.00 85.56 74 LYS A N 1
ATOM 611 C CA . LYS A 1 74 ? -0.547 15.464 5.522 1.00 85.56 74 LYS A CA 1
ATOM 612 C C . LYS A 1 74 ? -0.736 14.215 4.662 1.00 85.56 74 LYS A C 1
ATOM 614 O O . LYS A 1 74 ? -0.714 13.114 5.202 1.00 85.56 74 LYS A O 1
ATOM 619 N N . SER A 1 75 ? -0.868 14.365 3.343 1.00 86.88 75 SER A N 1
ATOM 620 C CA . SER A 1 75 ? -0.970 13.226 2.428 1.00 86.88 75 SER A CA 1
ATOM 621 C C . SER A 1 75 ? 0.338 12.435 2.352 1.00 86.88 75 SER A C 1
ATOM 623 O O . SER A 1 75 ? 0.297 11.208 2.419 1.00 86.88 75 SER A O 1
ATOM 625 N N . ILE A 1 76 ? 1.489 13.116 2.289 1.00 89.50 76 ILE A N 1
ATOM 626 C CA . ILE A 1 76 ? 2.813 12.476 2.325 1.00 89.50 76 ILE A CA 1
ATOM 627 C C . ILE A 1 76 ? 2.985 11.709 3.636 1.00 89.50 76 ILE A C 1
ATOM 629 O O . ILE A 1 76 ? 3.221 10.505 3.606 1.00 89.50 76 ILE A O 1
ATOM 633 N N . SER A 1 77 ? 2.762 12.375 4.773 1.00 90.75 77 SER A N 1
ATOM 634 C CA . SER A 1 77 ? 2.877 11.751 6.093 1.00 90.75 77 SER A CA 1
ATOM 635 C C . SER A 1 77 ? 1.965 10.529 6.236 1.00 90.75 77 SER A C 1
ATOM 637 O O . SER A 1 77 ? 2.392 9.502 6.758 1.00 90.75 77 SER A O 1
ATOM 639 N N . PHE A 1 78 ? 0.731 10.599 5.729 1.00 91.75 78 PHE A N 1
ATOM 640 C CA . PHE A 1 78 ? -0.188 9.465 5.754 1.00 91.75 78 PHE A CA 1
ATOM 641 C C . PHE A 1 78 ? 0.329 8.275 4.930 1.00 91.75 78 PHE A C 1
ATOM 643 O O . PHE A 1 78 ? 0.308 7.137 5.403 1.00 91.75 78 PHE A O 1
ATOM 650 N N . LEU A 1 79 ? 0.810 8.524 3.708 1.00 94.06 79 LEU A N 1
ATOM 651 C CA . LEU A 1 79 ? 1.366 7.473 2.852 1.00 94.06 79 LEU A CA 1
ATOM 652 C C . LEU A 1 79 ? 2.636 6.862 3.447 1.00 94.06 79 LEU A C 1
ATOM 654 O O . LEU A 1 79 ? 2.832 5.655 3.329 1.00 94.06 79 LEU A O 1
ATOM 658 N N . ASP A 1 80 ? 3.470 7.657 4.113 1.00 94.88 80 ASP A N 1
ATOM 659 C CA . ASP A 1 80 ? 4.668 7.157 4.790 1.00 94.88 80 ASP A CA 1
ATOM 660 C C . ASP A 1 80 ? 4.317 6.212 5.939 1.00 94.88 80 ASP A C 1
ATOM 662 O O . ASP A 1 80 ? 4.919 5.145 6.053 1.00 94.88 80 ASP A O 1
ATOM 666 N N . ILE A 1 81 ? 3.281 6.528 6.722 1.00 93.88 81 ILE A N 1
ATOM 667 C CA . ILE A 1 81 ? 2.777 5.618 7.761 1.00 93.88 81 ILE A CA 1
ATOM 668 C C . ILE A 1 81 ? 2.219 4.334 7.132 1.00 93.88 81 ILE A C 1
ATOM 670 O O . ILE A 1 81 ? 2.492 3.242 7.633 1.00 93.88 81 ILE A O 1
ATOM 674 N N . CYS A 1 82 ? 1.483 4.434 6.019 1.00 95.25 82 CYS A N 1
ATOM 675 C CA . CYS A 1 82 ? 0.986 3.260 5.293 1.00 95.25 82 CYS A CA 1
ATOM 676 C C . CYS A 1 82 ? 2.131 2.348 4.844 1.00 95.25 82 CYS A C 1
ATOM 678 O O . CYS A 1 82 ? 2.074 1.141 5.069 1.00 95.25 82 CYS A O 1
ATOM 680 N N . ARG A 1 83 ? 3.198 2.919 4.275 1.00 95.81 83 ARG A N 1
ATOM 681 C CA . ARG A 1 83 ? 4.392 2.171 3.849 1.00 95.81 83 ARG A CA 1
ATOM 682 C C . ARG A 1 83 ? 5.106 1.526 5.028 1.00 95.81 83 ARG A C 1
ATOM 684 O O . ARG A 1 83 ? 5.384 0.335 4.978 1.00 95.81 83 ARG A O 1
ATOM 691 N N . ALA A 1 84 ? 5.344 2.284 6.098 1.00 95.44 84 ALA A N 1
ATOM 692 C CA . ALA A 1 84 ? 5.965 1.773 7.320 1.00 95.44 84 ALA A CA 1
ATOM 693 C C . ALA A 1 84 ? 5.142 0.646 7.969 1.00 95.44 84 ALA A C 1
ATOM 695 O O . ALA A 1 84 ? 5.694 -0.217 8.643 1.00 95.44 84 ALA A O 1
ATOM 696 N N . SER A 1 85 ? 3.829 0.635 7.731 1.00 95.12 85 SER A N 1
ATOM 697 C CA . SER A 1 85 ? 2.912 -0.407 8.199 1.00 95.12 85 SER A CA 1
ATOM 698 C C . SER A 1 85 ? 2.769 -1.589 7.230 1.00 95.12 85 SER A C 1
ATOM 700 O O . SER A 1 85 ? 1.992 -2.499 7.505 1.00 95.12 85 SER A O 1
ATOM 702 N N . GLY A 1 86 ? 3.479 -1.595 6.097 1.00 95.19 86 GLY A N 1
ATOM 703 C CA . GLY A 1 86 ? 3.436 -2.684 5.116 1.00 95.19 86 GLY A CA 1
ATOM 704 C C . GLY A 1 86 ? 2.205 -2.677 4.203 1.00 95.19 86 GLY A C 1
ATOM 705 O O . GLY A 1 86 ? 1.810 -3.727 3.703 1.00 95.19 86 GLY A O 1
ATOM 706 N N . ASN A 1 87 ? 1.568 -1.523 3.991 1.00 96.19 87 ASN A N 1
ATOM 707 C CA . ASN A 1 87 ? 0.480 -1.398 3.020 1.00 96.19 87 ASN A CA 1
ATOM 708 C C . ASN A 1 87 ? 1.023 -1.578 1.592 1.00 96.19 87 ASN A C 1
ATOM 710 O O . ASN A 1 87 ? 1.799 -0.749 1.105 1.00 96.19 87 ASN A O 1
ATOM 714 N N . LEU A 1 88 ? 0.597 -2.646 0.917 1.00 96.25 88 LEU A N 1
ATOM 715 C CA . LEU A 1 88 ? 1.152 -3.020 -0.384 1.00 96.25 88 LEU A CA 1
ATOM 716 C C . LEU A 1 88 ? 0.813 -2.019 -1.499 1.00 96.25 88 LEU A C 1
ATOM 718 O O . LEU A 1 88 ? 1.666 -1.740 -2.333 1.00 96.25 88 LEU A O 1
ATOM 722 N N . GLU A 1 89 ? -0.379 -1.416 -1.490 1.00 95.81 89 GLU A N 1
ATOM 723 C CA . GLU A 1 89 ? -0.761 -0.372 -2.457 1.00 95.81 89 GLU A CA 1
ATOM 724 C C . GLU A 1 89 ? 0.105 0.889 -2.271 1.00 95.81 89 GLU A C 1
ATOM 726 O O . GLU A 1 89 ? 0.562 1.499 -3.238 1.00 95.81 89 GLU A O 1
ATOM 731 N N . ALA A 1 90 ? 0.396 1.279 -1.025 1.00 96.31 90 ALA A N 1
ATOM 732 C CA . ALA A 1 90 ? 1.248 2.433 -0.729 1.00 96.31 90 ALA A CA 1
ATOM 733 C C . ALA A 1 90 ? 2.715 2.211 -1.142 1.00 96.31 90 ALA A C 1
ATOM 735 O O . ALA A 1 90 ? 3.384 3.157 -1.585 1.00 96.31 90 ALA A O 1
ATOM 736 N N . LEU A 1 91 ? 3.211 0.977 -0.988 1.00 96.50 91 LEU A N 1
ATOM 737 C CA . LEU A 1 91 ? 4.526 0.543 -1.465 1.00 96.50 91 LEU A CA 1
ATOM 738 C C . LEU A 1 91 ? 4.561 0.509 -2.997 1.00 96.50 91 LEU A C 1
ATOM 740 O O . LEU A 1 91 ? 5.442 1.127 -3.596 1.00 96.50 91 LEU A O 1
ATOM 744 N N . TYR A 1 92 ? 3.551 -0.088 -3.633 1.00 96.25 92 TYR A N 1
ATOM 745 C CA . TYR A 1 92 ? 3.413 -0.126 -5.088 1.00 96.25 92 TYR A CA 1
ATOM 746 C C . TYR A 1 92 ? 3.413 1.278 -5.693 1.00 96.25 92 TYR A C 1
ATOM 748 O O . TYR A 1 92 ? 4.207 1.558 -6.586 1.00 96.25 92 TYR A O 1
ATOM 756 N N . ARG A 1 93 ? 2.605 2.211 -5.168 1.00 95.12 93 ARG A N 1
ATOM 757 C CA . ARG A 1 93 ? 2.581 3.608 -5.646 1.00 95.12 93 ARG A CA 1
ATOM 758 C C . ARG A 1 93 ? 3.939 4.294 -5.543 1.00 95.12 93 ARG A C 1
ATOM 760 O O . ARG A 1 93 ? 4.258 5.124 -6.390 1.00 95.12 93 ARG A O 1
ATOM 767 N N . LYS A 1 94 ? 4.737 3.973 -4.515 1.00 95.00 94 LYS A N 1
ATOM 768 C CA . LYS A 1 94 ? 6.112 4.479 -4.391 1.00 95.00 94 LYS A CA 1
ATOM 769 C C . LYS A 1 94 ? 6.989 3.899 -5.499 1.00 95.00 94 LYS A C 1
ATOM 771 O O . LYS A 1 94 ? 7.609 4.672 -6.220 1.00 95.00 94 LYS A O 1
ATOM 776 N N . GLY A 1 95 ? 7.002 2.578 -5.667 1.00 94.81 95 GLY A N 1
ATOM 777 C CA . GLY A 1 95 ? 7.773 1.923 -6.727 1.00 94.81 95 GLY A CA 1
ATOM 778 C C . GLY A 1 95 ? 7.380 2.394 -8.128 1.00 94.81 95 GLY A C 1
ATOM 779 O O . GLY A 1 95 ? 8.240 2.720 -8.939 1.00 94.81 95 GLY A O 1
ATOM 780 N N . PHE A 1 96 ? 6.083 2.548 -8.386 1.00 93.62 96 PHE A N 1
ATOM 781 C CA . PHE A 1 96 ? 5.569 3.053 -9.655 1.00 93.62 96 PHE A CA 1
ATOM 782 C C . PHE A 1 96 ? 5.969 4.515 -9.919 1.00 93.62 96 PHE A C 1
ATOM 784 O O . PHE A 1 96 ? 6.239 4.888 -11.057 1.00 93.62 96 PHE A O 1
ATOM 791 N N . ALA A 1 97 ? 6.078 5.350 -8.879 1.00 94.25 97 ALA A N 1
ATOM 792 C CA . ALA A 1 97 ? 6.605 6.707 -9.029 1.00 94.25 97 ALA A CA 1
ATOM 793 C C . ALA A 1 97 ? 8.093 6.710 -9.424 1.00 94.25 97 ALA A C 1
ATOM 795 O O . ALA A 1 97 ? 8.491 7.501 -10.273 1.00 94.25 97 ALA A O 1
ATOM 796 N N . TYR A 1 98 ? 8.900 5.806 -8.856 1.00 94.69 98 TYR A N 1
ATOM 797 C CA . TYR A 1 98 ? 10.299 5.614 -9.262 1.00 94.69 98 TYR A CA 1
ATOM 798 C C . TYR A 1 98 ? 10.384 5.138 -10.715 1.00 94.69 98 TYR A C 1
ATOM 800 O O . TYR A 1 98 ? 11.176 5.666 -11.493 1.00 94.69 98 TYR A O 1
ATOM 808 N N . PHE A 1 99 ? 9.515 4.199 -11.097 1.00 92.06 99 PHE A N 1
ATOM 809 C CA . PHE A 1 99 ? 9.419 3.700 -12.465 1.00 92.06 99 PHE A CA 1
ATOM 810 C C . PHE A 1 99 ? 9.102 4.815 -13.469 1.00 92.06 99 PHE A C 1
ATOM 812 O O . PHE A 1 99 ? 9.817 4.964 -14.453 1.00 92.06 99 PHE A O 1
ATOM 819 N N . ASN A 1 100 ? 8.108 5.662 -13.186 1.00 92.38 100 ASN A N 1
ATOM 820 C CA . ASN A 1 100 ? 7.759 6.801 -14.047 1.00 92.38 100 ASN A CA 1
ATOM 821 C C . ASN A 1 100 ? 8.886 7.836 -14.181 1.00 92.38 100 ASN A C 1
ATOM 823 O O . ASN A 1 100 ? 8.936 8.561 -15.172 1.00 92.38 100 ASN A O 1
ATOM 827 N N . ASN A 1 101 ? 9.788 7.903 -13.201 1.00 94.62 101 ASN A N 1
ATOM 828 C CA . ASN A 1 101 ? 10.958 8.778 -13.233 1.00 94.62 101 ASN A CA 1
ATOM 829 C C . ASN A 1 101 ? 12.185 8.120 -13.889 1.00 94.62 101 ASN A C 1
ATOM 831 O O . ASN A 1 101 ? 13.256 8.721 -13.882 1.00 94.62 101 ASN A O 1
ATOM 835 N N . ASN A 1 102 ? 12.049 6.909 -14.448 1.00 91.75 102 ASN A N 1
ATOM 836 C CA . ASN A 1 102 ? 13.151 6.098 -14.977 1.00 91.75 102 ASN A CA 1
ATOM 837 C C . ASN A 1 102 ? 14.287 5.882 -13.957 1.00 91.75 102 ASN A C 1
ATOM 839 O O . ASN A 1 102 ? 15.460 5.812 -14.324 1.00 91.75 102 ASN A O 1
ATOM 843 N N . ASP A 1 103 ? 13.949 5.796 -12.668 1.00 95.25 103 ASP A N 1
ATOM 844 C CA . ASP A 1 103 ? 14.924 5.560 -11.604 1.00 95.25 103 ASP A CA 1
ATOM 845 C C . ASP A 1 103 ? 15.425 4.108 -11.658 1.00 95.25 103 ASP A C 1
ATOM 847 O O . ASP A 1 103 ? 14.637 3.165 -11.779 1.00 95.25 103 ASP A O 1
ATOM 851 N N . SER A 1 104 ? 16.739 3.904 -11.533 1.00 93.19 104 SER A N 1
ATOM 852 C CA . SER A 1 104 ? 17.351 2.571 -11.587 1.00 93.19 104 SER A CA 1
ATOM 853 C C . SER A 1 104 ? 16.869 1.638 -10.471 1.00 93.19 104 SER A C 1
ATOM 855 O O . SER A 1 104 ? 16.878 0.421 -10.645 1.00 93.19 104 SER A O 1
ATOM 857 N N . ASN A 1 105 ? 16.401 2.190 -9.349 1.00 94.62 105 ASN A N 1
ATOM 858 C CA . ASN A 1 105 ? 15.885 1.432 -8.209 1.00 94.62 105 ASN A CA 1
ATOM 859 C C . ASN A 1 105 ? 14.398 1.073 -8.355 1.00 94.62 105 ASN A C 1
ATOM 861 O O . ASN A 1 105 ? 13.829 0.442 -7.466 1.00 94.62 105 ASN A O 1
ATOM 865 N N . ALA A 1 106 ? 13.735 1.465 -9.450 1.00 92.88 106 ALA A N 1
ATOM 866 C CA . ALA A 1 106 ? 12.296 1.272 -9.630 1.00 92.88 106 ALA A CA 1
ATOM 867 C C . ALA A 1 106 ? 11.846 -0.183 -9.442 1.00 92.88 106 ALA A C 1
ATOM 869 O O . ALA A 1 106 ? 10.868 -0.435 -8.743 1.00 92.88 106 ALA A O 1
ATOM 870 N N . VAL A 1 107 ? 12.577 -1.141 -10.022 1.00 93.38 107 VAL A N 1
ATOM 871 C CA . VAL A 1 107 ? 12.252 -2.574 -9.915 1.00 93.38 107 VAL A CA 1
ATOM 872 C C . VAL A 1 107 ? 12.356 -3.054 -8.469 1.00 93.38 107 VAL A C 1
ATOM 874 O O . VAL A 1 107 ? 11.448 -3.721 -7.979 1.00 93.38 107 VAL A O 1
ATOM 877 N N . GLU A 1 108 ? 13.422 -2.672 -7.763 1.00 94.44 108 GLU A N 1
ATOM 878 C CA . GLU A 1 108 ? 13.605 -3.013 -6.350 1.00 94.44 108 GLU A CA 1
ATOM 879 C C . GLU A 1 108 ? 12.472 -2.438 -5.492 1.00 94.44 108 GLU A C 1
ATOM 881 O O . GLU A 1 108 ? 11.905 -3.136 -4.653 1.00 94.44 108 GLU A O 1
ATOM 886 N N . MET A 1 109 ? 12.088 -1.183 -5.736 1.00 93.75 109 MET A N 1
ATOM 887 C CA . MET A 1 109 ? 10.999 -0.538 -5.004 1.00 93.75 109 MET A CA 1
ATOM 888 C C . MET A 1 109 ? 9.636 -1.174 -5.307 1.00 93.75 109 MET A C 1
ATOM 890 O O . MET A 1 109 ? 8.816 -1.303 -4.401 1.00 93.75 109 MET A O 1
ATOM 894 N N . ILE A 1 110 ? 9.382 -1.587 -6.553 1.00 94.12 110 ILE A N 1
ATOM 895 C CA . ILE A 1 110 ? 8.154 -2.299 -6.940 1.00 94.12 110 ILE A CA 1
ATOM 896 C C . ILE A 1 110 ? 8.083 -3.671 -6.253 1.00 94.12 110 ILE A C 1
ATOM 898 O O . ILE A 1 110 ? 7.028 -4.024 -5.724 1.00 94.12 110 ILE A O 1
ATOM 902 N N . ASN A 1 111 ? 9.201 -4.401 -6.175 1.00 94.38 111 ASN A N 1
ATOM 903 C CA . ASN A 1 111 ?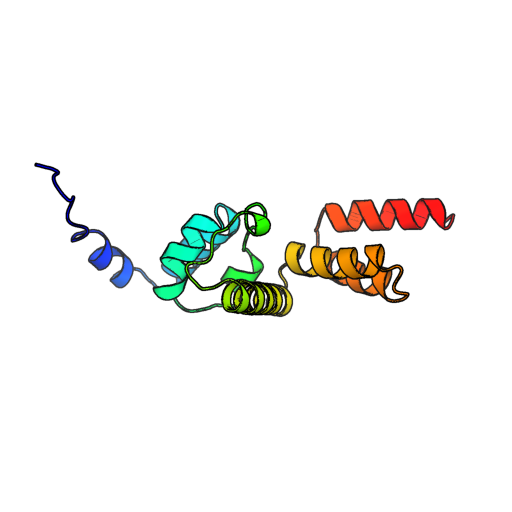 9.278 -5.710 -5.513 1.00 94.38 111 ASN A CA 1
ATOM 904 C C . ASN A 1 111 ? 8.895 -5.665 -4.025 1.00 94.38 111 ASN A C 1
ATOM 906 O O . ASN A 1 111 ? 8.429 -6.663 -3.483 1.00 94.38 111 ASN A O 1
ATOM 910 N N . GLN A 1 112 ? 9.007 -4.513 -3.354 1.00 93.81 112 GLN A N 1
ATOM 911 C CA . GLN A 1 112 ? 8.552 -4.373 -1.961 1.00 93.81 112 GLN A CA 1
ATOM 912 C C . GLN A 1 112 ? 7.045 -4.629 -1.794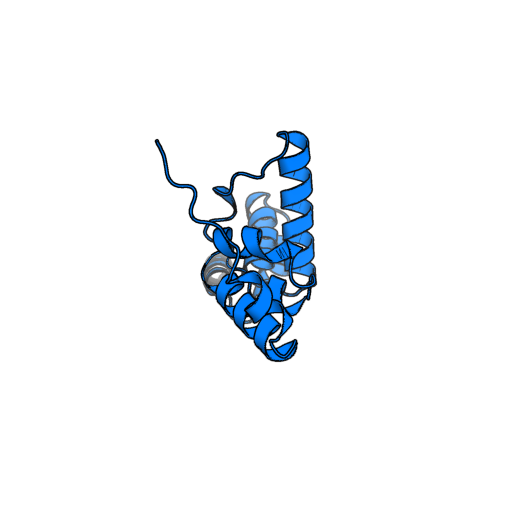 1.00 93.81 112 GLN A C 1
ATOM 914 O O . GLN A 1 112 ? 6.594 -4.933 -0.692 1.00 93.81 112 GLN A O 1
ATOM 919 N N . ALA A 1 113 ? 6.261 -4.510 -2.868 1.00 93.69 113 ALA A N 1
ATOM 920 C CA . ALA A 1 113 ? 4.829 -4.781 -2.872 1.00 93.69 113 ALA A CA 1
ATOM 921 C C . ALA A 1 113 ? 4.466 -6.194 -3.377 1.00 93.69 113 ALA A C 1
ATOM 923 O O . ALA A 1 113 ? 3.282 -6.501 -3.491 1.00 93.69 113 ALA A O 1
ATOM 924 N N . ASP A 1 114 ? 5.435 -7.069 -3.658 1.00 87.00 114 ASP A N 1
ATOM 925 C CA . ASP A 1 114 ? 5.207 -8.399 -4.258 1.00 87.00 114 ASP A CA 1
ATOM 926 C C . ASP A 1 114 ? 4.525 -9.416 -3.309 1.00 87.00 114 ASP A C 1
ATOM 928 O O . ASP A 1 114 ? 4.224 -10.547 -3.671 1.00 87.00 114 ASP A O 1
ATOM 932 N N . GLY A 1 115 ? 4.166 -8.999 -2.091 1.00 82.06 115 GLY A N 1
ATOM 933 C CA . GLY A 1 115 ? 3.407 -9.789 -1.111 1.00 82.06 115 GLY A CA 1
ATOM 934 C C . GLY A 1 115 ? 1.920 -10.005 -1.440 1.00 82.06 115 GLY A C 1
ATOM 935 O O . GLY A 1 115 ? 1.112 -10.099 -0.518 1.00 82.06 115 GLY A O 1
ATOM 936 N N . GLY A 1 116 ? 1.537 -10.044 -2.721 1.00 86.06 116 GLY A N 1
ATOM 937 C CA . GLY A 1 116 ? 0.153 -10.255 -3.174 1.00 86.06 116 GLY A CA 1
ATOM 938 C C . GLY A 1 116 ? -0.543 -9.026 -3.769 1.00 86.06 116 GLY A C 1
ATOM 939 O O . GLY A 1 116 ? -1.756 -9.051 -3.981 1.00 86.06 116 GLY A O 1
ATOM 940 N N . HIS A 1 117 ? 0.187 -7.945 -4.056 1.00 93.62 117 HIS A N 1
ATOM 941 C CA . HIS A 1 117 ? -0.375 -6.807 -4.780 1.00 93.62 117 HIS A CA 1
ATOM 942 C C . HIS A 1 117 ? -0.454 -7.089 -6.284 1.00 93.62 117 HIS A C 1
ATOM 944 O O . HIS A 1 117 ? 0.563 -7.184 -6.968 1.00 93.62 117 HIS A O 1
ATOM 950 N N . ILE A 1 118 ? -1.671 -7.154 -6.826 1.00 92.38 118 ILE A N 1
ATOM 951 C CA . ILE A 1 118 ? -1.893 -7.553 -8.223 1.00 92.38 118 ILE A CA 1
ATOM 952 C C . ILE A 1 118 ? -1.206 -6.625 -9.239 1.00 92.38 118 ILE A C 1
ATOM 954 O O . ILE A 1 118 ? -0.651 -7.091 -10.232 1.00 92.38 118 ILE A O 1
ATOM 958 N N . GLY A 1 119 ? -1.179 -5.313 -8.975 1.00 91.56 119 GLY A N 1
ATOM 959 C CA . GLY A 1 119 ? -0.511 -4.350 -9.856 1.00 91.56 119 GLY A CA 1
ATOM 960 C C . GLY A 1 119 ? 1.004 -4.561 -9.921 1.00 91.56 119 GLY A C 1
ATOM 961 O O . GLY A 1 119 ? 1.609 -4.333 -10.964 1.00 91.56 119 GLY A O 1
ATOM 962 N N . THR A 1 120 ? 1.606 -5.065 -8.841 1.00 94.94 120 THR A N 1
ATOM 963 C CA . THR A 1 120 ? 3.036 -5.388 -8.794 1.00 94.94 120 THR A CA 1
ATOM 964 C C . THR A 1 120 ? 3.339 -6.544 -9.732 1.00 94.94 120 THR A C 1
ATOM 966 O O . THR A 1 120 ? 4.207 -6.412 -10.592 1.00 94.94 120 THR A O 1
ATOM 969 N N . SER A 1 121 ? 2.559 -7.624 -9.647 1.00 93.56 121 SER A N 1
ATOM 970 C CA . SER A 1 121 ? 2.714 -8.785 -10.525 1.00 93.56 121 SER A CA 1
ATOM 971 C C . SER A 1 121 ? 2.572 -8.408 -12.003 1.00 93.56 121 SER A C 1
ATOM 973 O O . SER A 1 121 ? 3.381 -8.838 -12.822 1.00 93.56 121 SER A O 1
ATOM 975 N N . TYR A 1 122 ? 1.604 -7.549 -12.351 1.00 93.94 122 TYR A N 1
ATOM 976 C CA . TYR A 1 122 ? 1.446 -7.063 -13.727 1.00 93.94 122 TYR A CA 1
ATOM 977 C C . TYR A 1 122 ? 2.653 -6.261 -14.219 1.00 93.94 122 TYR A C 1
ATOM 979 O O . TYR A 1 122 ? 3.164 -6.528 -15.306 1.00 93.94 122 TYR A O 1
ATOM 987 N N . VAL A 1 123 ? 3.114 -5.278 -13.441 1.00 92.62 123 VAL A N 1
ATOM 988 C CA . VAL A 1 123 ? 4.234 -4.421 -13.853 1.00 92.62 123 VAL A CA 1
ATOM 989 C C . VAL A 1 123 ? 5.525 -5.230 -13.977 1.00 92.62 123 VAL A C 1
ATOM 991 O O . VAL A 1 123 ? 6.241 -5.078 -14.965 1.00 92.62 123 VAL A O 1
ATOM 994 N N . LEU A 1 124 ? 5.806 -6.125 -13.028 1.00 92.38 124 LEU A N 1
ATOM 995 C CA . LEU A 1 124 ? 6.981 -6.995 -13.091 1.00 92.38 124 LEU A CA 1
ATOM 996 C C . LEU A 1 124 ? 6.927 -7.931 -14.301 1.00 92.38 124 LEU A C 1
ATOM 998 O O . LEU A 1 124 ? 7.928 -8.052 -15.000 1.00 92.38 124 LEU A O 1
ATOM 1002 N N . ALA A 1 125 ? 5.765 -8.515 -14.610 1.00 92.88 125 ALA A N 1
ATOM 1003 C CA . ALA A 1 125 ? 5.599 -9.344 -15.803 1.00 92.88 125 ALA A CA 1
ATOM 1004 C C . ALA A 1 125 ? 5.890 -8.564 -17.096 1.00 92.88 125 ALA A C 1
ATOM 1006 O O . ALA A 1 125 ? 6.620 -9.053 -17.955 1.00 92.88 125 ALA A O 1
ATOM 1007 N N . ILE A 1 126 ? 5.382 -7.332 -17.221 1.00 92.31 126 ILE A N 1
ATOM 1008 C CA . ILE A 1 126 ? 5.668 -6.463 -18.374 1.00 92.31 126 ILE A CA 1
ATOM 1009 C C . ILE A 1 126 ? 7.174 -6.195 -18.484 1.00 92.31 126 ILE A C 1
ATOM 1011 O O . ILE A 1 126 ? 7.748 -6.335 -19.563 1.00 92.31 126 ILE A O 1
ATOM 1015 N N . ILE A 1 127 ? 7.827 -5.841 -17.374 1.00 89.81 127 ILE A N 1
ATOM 1016 C CA . ILE A 1 127 ? 9.273 -5.587 -17.345 1.00 89.81 127 ILE A CA 1
ATOM 1017 C C . ILE A 1 127 ? 10.057 -6.830 -17.787 1.00 89.81 127 ILE A C 1
ATOM 1019 O O . ILE A 1 127 ? 10.984 -6.694 -18.584 1.00 89.81 127 ILE A O 1
ATOM 1023 N N . SER A 1 128 ? 9.692 -8.023 -17.310 1.00 90.25 128 SER A N 1
ATOM 1024 C CA . SER A 1 128 ? 10.344 -9.281 -17.697 1.00 90.25 128 SER A CA 1
ATOM 1025 C C . SER A 1 128 ? 10.198 -9.572 -19.190 1.00 90.25 128 SER A C 1
ATOM 1027 O O . SER A 1 128 ? 11.200 -9.835 -19.854 1.00 90.25 128 SER A O 1
ATOM 1029 N N . ILE A 1 129 ? 8.994 -9.389 -19.751 1.00 93.75 129 ILE A N 1
ATOM 1030 C CA . ILE A 1 129 ? 8.738 -9.552 -21.193 1.00 93.75 129 ILE A CA 1
ATOM 1031 C C . ILE A 1 129 ? 9.664 -8.650 -22.019 1.00 93.75 129 ILE A C 1
ATOM 1033 O O . ILE A 1 129 ? 10.295 -9.118 -22.964 1.00 93.75 129 ILE A O 1
ATOM 1037 N N . PHE A 1 130 ? 9.797 -7.371 -21.654 1.00 88.94 130 PHE A N 1
ATOM 1038 C CA . PHE A 1 130 ? 10.675 -6.440 -22.374 1.00 88.94 130 PHE A CA 1
ATOM 1039 C C . PHE A 1 130 ? 12.171 -6.711 -22.161 1.00 88.94 130 PHE A C 1
ATOM 1041 O O . PHE A 1 130 ? 12.980 -6.329 -23.005 1.00 88.94 130 PHE A O 1
ATOM 1048 N N . LYS A 1 131 ? 12.550 -7.368 -21.060 1.00 87.56 131 LYS A N 1
ATOM 1049 C CA . LYS A 1 131 ? 13.929 -7.808 -20.801 1.00 87.56 131 LYS A CA 1
ATOM 1050 C C . LYS A 1 131 ? 14.273 -9.152 -21.453 1.00 87.56 131 LYS A C 1
ATOM 1052 O O . LYS A 1 131 ? 15.451 -9.492 -21.502 1.00 87.56 131 LYS A O 1
ATOM 1057 N N . GLY A 1 132 ? 13.284 -9.891 -21.959 1.00 74.75 132 GLY A N 1
ATOM 1058 C CA . GLY A 1 132 ? 13.479 -11.232 -22.511 1.00 74.75 132 GLY A CA 1
ATOM 1059 C C . GLY A 1 132 ? 13.798 -12.287 -21.446 1.00 74.75 132 GLY A C 1
ATOM 1060 O O . GLY A 1 132 ? 14.537 -13.226 -21.737 1.00 74.75 132 GLY A O 1
ATOM 1061 N N . CYS A 1 133 ? 13.294 -12.103 -20.220 1.00 57.25 133 CYS A N 1
ATOM 1062 C CA . CYS A 1 133 ? 13.438 -13.035 -19.097 1.00 57.25 133 CYS A CA 1
ATOM 1063 C C . CYS A 1 133 ? 12.116 -13.735 -18.779 1.00 57.25 133 CYS A C 1
ATOM 1065 O O . CYS A 1 133 ? 11.062 -13.062 -18.858 1.00 57.25 133 CYS A O 1
#

Foldseek 3Di:
DDDDDDPPPPVVVLVPDDLVVNVVVLLVCQQPPPVVNVVCVVPRDPDLSSLLRHDCPCVVVDDDPDDPVVNVVVSVVSLVSSVVSLNLVSQCVVLVVCVVVVHPCSLVSLVSSVPPDPVSVVVVVVVCVVVVD

Radius of gyration: 18.66 Å; chains: 1; bounding box: 54×38×48 Å

pLDDT: mean 83.89, std 15.21, range [33.03, 96.5]

Secondary structure (DSSP, 8-state):
-------TTTHHHHHTS-HHHHHHHHHHHHHH-HHHHHHHTTTS---HHHHHH---TTGGG---SS-HHHHHHHHHHHHHHHHHTT-HHHHHHHHHHHHHTT-TTHHHHHHTTTTT-HHHHHHHHHHHHHHT-

Sequence (133 aa):
MTKRMKNYKFTNYIESLPRCLLINIIERIASGSFKDLMNFLNEVGNKPSVYQKVTLVDFSNFRWSVNRRLVVQKSISFLDICRASGNLEALYRKGFAYFNNNDSNAVEMINQADGGHIGTSYVLAIISIFKGC

InterPro domains:
  IPR040338 Putative F-box protein At1g67623-like [PTHR33784] (4-132)
  IPR057136 At2g35280-like, TPR domain [PF23310] (73-131)

Organism: Solanum commersonii (NCBI:txid4109)